Protein AF-A0A822FVN2-F1 (afdb_monomer_lite)

Foldseek 3Di:
DLLVVLQVVQCPDPQRDDDDDDDCVVVVVVCLLQVVPDPPWDWDDAPQDPDIHGDPWDPDDSVRVNVSCVQRSPNPDHDDDFLAAEDAPVCVVVVCVVFPAEAEAADAPPDSVVSNCVNVQSVVSVVCCVPPVYGYYYYDCVPRVVVCVVVVPDDD

Radius of gyration: 18.8 Å; chains: 1; bounding box: 48×35×49 Å

Sequence (156 aa):
PHYEEAARLMKDTENPVMFAKIDATVEQTLAQDYSIEGYPTLKIFHKNSPKPIDYDGPRQPGSAIADYIKDFANPNWTPPPSDVAILTNENFTKFTFNEELTLVEFYAPWCGHCKRLEPKFEKAATLLKKDTNIRLAKVDATIEGELAATHNITGY

Secondary structure (DSSP, 8-state):
-HHHHHHHHTTSSSS--------TTT-HHHHHHTT--SSS--EE--TT-SSPEE--S--SSHHHHHHHHHHHH-TT--PPPPSSEE--TTTHHHHHHHSSSEEEEEE-TT-HHHHHHHHHHHHHHHHHHHHH-PEEEEEETTT-HHHHHHTT----

pLDDT: mean 92.94, std 4.31, range [72.0, 98.0]

Structure (mmCIF, N/CA/C/O backbone):
data_AF-A0A822FVN2-F1
#
_entry.id   AF-A0A822FVN2-F1
#
loop_
_atom_site.group_PDB
_atom_site.id
_atom_site.type_symbol
_atom_site.label_atom_id
_atom_site.label_alt_id
_atom_site.label_comp_id
_atom_site.label_asym_id
_atom_site.label_entity_id
_atom_site.label_seq_id
_atom_site.pdbx_PDB_ins_code
_atom_site.Cartn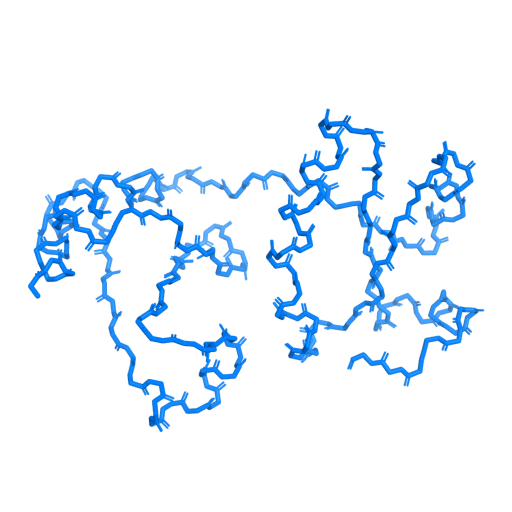_x
_atom_site.Cartn_y
_atom_site.Cartn_z
_atom_site.occupancy
_atom_site.B_iso_or_equiv
_atom_site.auth_seq_id
_atom_site.auth_comp_id
_atom_site.auth_asym_id
_atom_site.auth_atom_id
_atom_site.pdbx_PDB_model_num
ATOM 1 N N . PRO A 1 1 ? 10.855 -0.082 -24.714 1.00 92.94 1 PRO A N 1
ATOM 2 C CA . PRO A 1 1 ? 12.178 0.593 -24.720 1.00 92.94 1 PRO A CA 1
ATOM 3 C C . PRO A 1 1 ? 12.519 1.283 -23.387 1.00 92.94 1 PRO A C 1
ATOM 5 O O . PRO A 1 1 ? 13.514 0.913 -22.784 1.00 92.94 1 PRO A O 1
ATOM 8 N N . HIS A 1 2 ? 11.707 2.222 -22.879 1.00 97.31 2 HIS A N 1
ATOM 9 C CA . HIS A 1 2 ? 12.058 2.999 -21.671 1.00 97.31 2 HIS A CA 1
ATOM 10 C C . HIS A 1 2 ? 12.224 2.162 -20.392 1.00 97.31 2 HIS A C 1
ATOM 12 O O . HIS A 1 2 ? 13.112 2.435 -19.594 1.00 97.31 2 HIS A O 1
ATOM 18 N N . TYR A 1 3 ? 11.428 1.102 -20.218 1.00 96.69 3 TYR A N 1
ATOM 19 C CA . TYR A 1 3 ? 11.577 0.182 -19.081 1.00 96.69 3 TYR A CA 1
ATOM 20 C C . TYR A 1 3 ? 12.922 -0.571 -19.102 1.00 96.69 3 TYR A C 1
ATOM 22 O O . TYR A 1 3 ? 13.562 -0.746 -18.073 1.00 96.69 3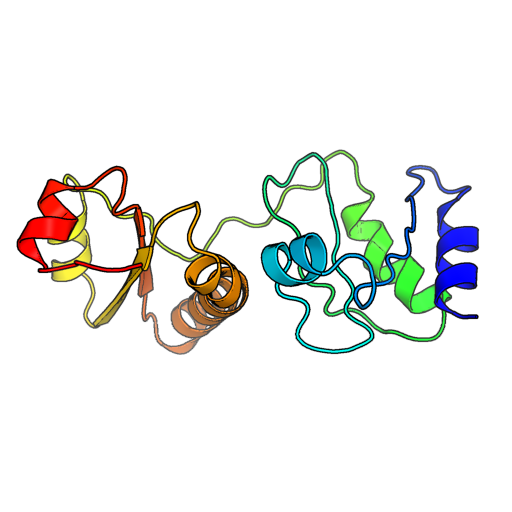 TYR A O 1
ATOM 30 N N . GLU A 1 4 ? 13.379 -0.984 -20.288 1.00 97.38 4 GLU A N 1
ATOM 31 C CA . GLU A 1 4 ? 14.677 -1.654 -20.473 1.00 97.38 4 GLU A CA 1
ATOM 32 C C . GLU A 1 4 ? 15.846 -0.678 -20.349 1.00 97.38 4 GLU A C 1
ATOM 34 O O . GLU A 1 4 ? 16.887 -1.021 -19.795 1.00 97.38 4 GLU A O 1
ATOM 39 N N . GLU A 1 5 ? 15.665 0.553 -20.827 1.00 97.69 5 GLU A N 1
ATOM 40 C CA . GLU A 1 5 ? 16.614 1.641 -20.620 1.00 97.69 5 GLU A CA 1
ATOM 41 C C . GLU A 1 5 ? 16.817 1.906 -19.122 1.00 97.69 5 GLU A C 1
ATOM 43 O O . GLU A 1 5 ? 17.958 1.919 -18.667 1.00 97.69 5 GLU A O 1
ATOM 48 N N . ALA A 1 6 ? 15.731 2.035 -18.352 1.00 97.50 6 ALA A N 1
ATOM 49 C CA . ALA A 1 6 ? 15.785 2.211 -16.903 1.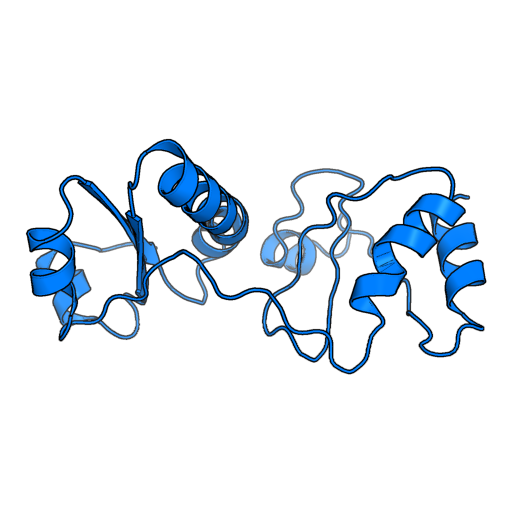00 97.50 6 ALA A CA 1
ATOM 50 C C . ALA A 1 6 ? 16.492 1.038 -16.210 1.00 97.50 6 ALA A C 1
ATOM 52 O O . ALA A 1 6 ? 17.395 1.252 -15.403 1.00 97.50 6 ALA A O 1
ATOM 53 N N . ALA A 1 7 ? 16.146 -0.199 -16.584 1.00 97.69 7 ALA A N 1
ATOM 54 C CA . ALA A 1 7 ? 16.789 -1.399 -16.057 1.00 97.69 7 ALA A CA 1
ATOM 55 C C . ALA A 1 7 ? 18.302 -1.413 -16.326 1.00 97.69 7 ALA A C 1
ATOM 57 O O . ALA A 1 7 ? 19.082 -1.764 -15.446 1.00 97.69 7 ALA A O 1
ATOM 58 N N . ARG A 1 8 ? 18.735 -0.989 -17.521 1.00 97.25 8 ARG A N 1
ATOM 59 C CA . ARG A 1 8 ? 20.160 -0.859 -17.857 1.00 97.25 8 ARG A CA 1
ATOM 60 C C . ARG A 1 8 ? 20.842 0.215 -17.011 1.00 97.25 8 ARG A C 1
ATOM 62 O O . ARG A 1 8 ? 21.927 -0.030 -16.504 1.00 97.25 8 ARG A O 1
ATOM 69 N N . LEU A 1 9 ? 20.213 1.381 -16.856 1.00 96.56 9 LEU A N 1
ATOM 70 C CA . LEU A 1 9 ? 20.759 2.491 -16.066 1.00 96.56 9 LEU A CA 1
ATOM 71 C C . LEU A 1 9 ? 20.918 2.135 -14.583 1.00 96.56 9 LEU A C 1
ATOM 73 O O . LEU A 1 9 ? 21.843 2.628 -13.951 1.00 96.56 9 LEU A O 1
ATOM 77 N N . MET A 1 10 ? 20.043 1.282 -14.046 1.00 97.06 10 MET A N 1
ATOM 78 C CA . MET A 1 10 ? 20.051 0.863 -12.640 1.00 97.06 10 MET A CA 1
ATOM 79 C C . MET A 1 10 ? 20.832 -0.429 -12.372 1.00 97.06 10 MET A C 1
ATOM 81 O O . MET A 1 10 ? 20.903 -0.862 -11.226 1.00 97.06 10 MET A O 1
ATOM 85 N N . LYS A 1 11 ? 21.386 -1.086 -13.397 1.00 96.06 11 LYS A N 1
ATOM 86 C CA . LYS A 1 11 ? 22.106 -2.357 -13.225 1.00 96.06 11 LYS A CA 1
ATOM 87 C C . LYS A 1 11 ? 23.495 -2.165 -12.612 1.00 96.06 11 LYS A C 1
ATOM 89 O O . LYS A 1 11 ? 23.911 -2.978 -11.794 1.00 96.06 11 LYS A O 1
ATOM 94 N N . ASP A 1 12 ? 24.175 -1.093 -13.009 1.00 90.75 12 ASP A N 1
ATOM 95 C CA . ASP A 1 12 ? 25.580 -0.831 -12.675 1.00 90.75 12 ASP A CA 1
ATOM 96 C C . ASP A 1 12 ? 25.734 0.329 -11.662 1.00 90.75 12 ASP A C 1
ATOM 98 O O . ASP A 1 12 ? 26.775 0.981 -11.595 1.00 90.75 12 ASP A O 1
ATOM 102 N N . THR A 1 13 ? 24.681 0.628 -10.891 1.00 94.19 13 THR A N 1
ATOM 103 C CA . THR A 1 13 ? 24.695 1.639 -9.819 1.00 94.19 13 THR A CA 1
ATOM 104 C C . THR A 1 13 ? 25.282 1.083 -8.519 1.00 94.19 13 THR A C 1
ATOM 106 O O . THR A 1 13 ? 25.391 -0.126 -8.342 1.00 94.19 13 THR A O 1
ATOM 109 N N . GLU A 1 14 ? 25.619 1.964 -7.567 1.00 92.81 14 GLU A N 1
ATOM 110 C CA . GLU A 1 14 ? 26.059 1.567 -6.215 1.00 92.81 14 GLU A CA 1
ATOM 111 C C . GLU A 1 14 ? 25.036 0.660 -5.514 1.00 92.81 14 GLU A C 1
ATOM 113 O O . GLU A 1 14 ? 25.403 -0.315 -4.864 1.00 92.81 14 GLU A O 1
ATOM 118 N N . ASN A 1 15 ? 23.749 0.961 -5.708 1.00 94.50 15 ASN A N 1
ATOM 119 C CA . ASN A 1 15 ? 22.634 0.135 -5.266 1.00 94.50 15 ASN A CA 1
ATOM 120 C C . ASN A 1 15 ? 21.850 -0.340 -6.500 1.00 94.50 15 ASN A C 1
ATOM 122 O O . ASN A 1 15 ? 20.986 0.401 -6.986 1.00 94.50 15 ASN A O 1
ATOM 126 N N . PRO A 1 16 ? 22.180 -1.516 -7.066 1.00 95.25 16 PRO A N 1
ATOM 127 C CA . PRO A 1 16 ? 21.501 -2.036 -8.244 1.00 95.25 16 PRO A CA 1
ATOM 128 C C . PRO A 1 16 ? 20.032 -2.350 -7.979 1.00 95.25 16 PRO A C 1
ATOM 130 O O . PRO A 1 16 ? 19.682 -2.876 -6.920 1.00 95.25 16 PRO A O 1
ATOM 133 N N . VAL A 1 17 ? 19.174 -2.102 -8.969 1.00 96.31 17 VAL A N 1
ATOM 134 C CA . VAL A 1 17 ? 17.744 -2.438 -8.884 1.00 96.31 17 VAL A CA 1
ATOM 135 C C . VAL A 1 17 ? 17.361 -3.446 -9.956 1.00 96.31 17 VAL A C 1
ATOM 137 O O . VAL A 1 17 ? 17.652 -3.270 -11.138 1.00 96.31 17 VAL A O 1
ATOM 140 N N . MET A 1 18 ? 16.674 -4.510 -9.536 1.00 96.06 18 MET A N 1
ATOM 141 C CA . MET A 1 18 ? 16.120 -5.515 -10.439 1.00 96.06 18 MET A CA 1
ATOM 142 C C . MET A 1 18 ? 14.772 -5.060 -10.997 1.00 96.06 18 MET A C 1
ATOM 144 O O . MET A 1 18 ? 13.883 -4.648 -10.257 1.00 96.06 18 MET A O 1
ATOM 148 N N . PHE A 1 19 ? 14.614 -5.192 -12.311 1.00 97.12 19 PHE A N 1
ATOM 149 C CA . PHE A 1 19 ? 13.375 -4.912 -13.030 1.00 97.12 19 PHE A CA 1
ATOM 150 C C . PHE A 1 19 ? 12.803 -6.238 -13.535 1.00 97.12 19 PHE A C 1
ATOM 152 O O . PHE A 1 19 ? 13.524 -7.032 -14.140 1.00 97.12 19 PHE A O 1
ATOM 159 N N . ALA A 1 20 ? 11.513 -6.474 -13.302 1.00 97.31 20 ALA A N 1
ATOM 160 C CA . ALA A 1 20 ? 10.821 -7.703 -13.679 1.00 97.31 20 ALA A CA 1
ATOM 161 C C . ALA A 1 20 ? 9.532 -7.385 -14.443 1.00 97.31 20 ALA A C 1
ATOM 163 O O . ALA A 1 20 ? 8.834 -6.418 -14.145 1.00 97.31 20 ALA A O 1
ATOM 164 N N . LYS A 1 21 ? 9.211 -8.219 -15.433 1.00 97.38 21 LYS A N 1
ATOM 165 C CA . LYS A 1 21 ? 7.954 -8.157 -16.184 1.00 97.38 21 LYS A CA 1
ATOM 166 C C . LYS A 1 21 ? 7.151 -9.410 -15.865 1.00 97.38 21 LYS A C 1
ATOM 168 O O . LYS A 1 21 ? 7.723 -10.493 -15.796 1.00 97.38 21 LYS A O 1
ATOM 173 N N . ILE A 1 22 ? 5.845 -9.252 -15.700 1.00 96.88 22 ILE A N 1
ATOM 174 C CA . ILE A 1 22 ? 4.914 -10.353 -15.457 1.00 96.88 22 ILE A CA 1
ATOM 175 C C . ILE A 1 22 ? 3.777 -10.204 -16.460 1.00 96.88 22 ILE A C 1
ATOM 177 O O . ILE A 1 22 ? 3.219 -9.114 -16.602 1.00 96.88 22 ILE A O 1
ATOM 181 N N . ASP A 1 23 ? 3.462 -11.284 -17.171 1.00 97.25 23 ASP A N 1
ATOM 182 C CA . ASP A 1 23 ? 2.264 -11.343 -17.997 1.00 97.25 23 ASP A CA 1
ATOM 183 C C . ASP A 1 23 ? 1.056 -11.654 -17.108 1.00 97.25 23 ASP A C 1
ATOM 185 O O . ASP A 1 23 ? 0.781 -12.801 -16.764 1.00 97.25 23 ASP A O 1
ATOM 189 N N . ALA A 1 24 ? 0.337 -10.604 -16.725 1.00 96.00 24 ALA A N 1
ATOM 190 C CA . ALA A 1 24 ? -0.847 -10.697 -15.877 1.00 96.00 24 ALA A CA 1
ATOM 191 C C . ALA A 1 24 ? -2.037 -11.408 -16.550 1.00 96.00 24 ALA A C 1
ATOM 193 O O . ALA A 1 24 ? -2.977 -11.795 -15.860 1.00 96.00 24 ALA A O 1
ATOM 194 N N . THR A 1 25 ? -2.018 -11.599 -17.876 1.00 95.00 25 THR A N 1
ATOM 195 C CA . THR A 1 25 ? -3.059 -12.375 -18.574 1.00 95.00 25 THR A CA 1
ATOM 196 C C . THR A 1 25 ? -2.883 -13.880 -18.364 1.00 95.00 25 THR A C 1
ATOM 198 O O . THR A 1 25 ? -3.863 -14.629 -18.392 1.00 95.00 25 THR A O 1
ATOM 201 N N . VAL A 1 26 ? -1.643 -14.297 -18.089 1.00 97.88 26 VAL A N 1
ATOM 202 C CA . VAL A 1 26 ? -1.255 -15.664 -17.732 1.00 97.88 26 VAL A CA 1
ATOM 203 C C . VAL A 1 26 ? -1.286 -15.846 -16.211 1.00 97.88 26 VAL A C 1
ATOM 205 O O . VAL A 1 26 ? -1.934 -16.761 -15.711 1.00 97.88 26 VAL A O 1
ATOM 208 N N . GLU A 1 27 ? -0.655 -14.940 -15.463 1.00 96.94 27 GLU A N 1
ATOM 209 C CA . GLU A 1 27 ? -0.519 -15.001 -14.000 1.00 96.94 27 GLU A CA 1
ATOM 210 C C . GLU A 1 27 ? -1.722 -14.369 -13.278 1.00 96.94 27 GLU A C 1
ATOM 212 O O . GLU 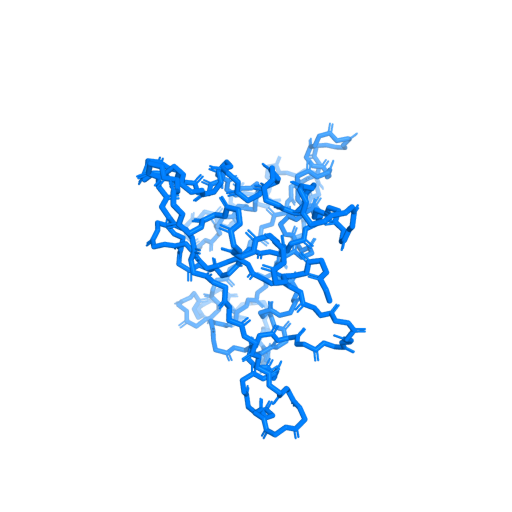A 1 27 ? -1.594 -13.391 -12.539 1.00 96.94 27 GLU A O 1
ATOM 217 N N . GLN A 1 28 ? -2.919 -14.914 -13.501 1.00 93.62 28 GLN A N 1
ATOM 218 C CA . GLN A 1 28 ? -4.178 -14.303 -13.048 1.00 93.62 28 GLN A CA 1
ATOM 219 C C . GLN A 1 28 ? -4.300 -14.198 -11.521 1.00 93.62 28 GLN A C 1
ATOM 221 O O . GLN A 1 28 ? -4.742 -13.168 -11.016 1.00 93.62 28 GLN A O 1
ATOM 226 N N . THR A 1 29 ? -3.868 -15.221 -10.774 1.00 91.25 29 THR A N 1
ATOM 227 C CA . THR A 1 29 ? -3.871 -15.183 -9.299 1.00 91.25 29 THR A CA 1
ATOM 228 C C . THR A 1 29 ? -2.974 -14.062 -8.788 1.00 91.25 29 THR A C 1
ATOM 230 O O . THR A 1 29 ? -3.374 -13.281 -7.932 1.00 91.25 29 THR A O 1
ATOM 233 N N . LEU A 1 30 ? -1.784 -13.924 -9.376 1.00 92.00 30 LEU A N 1
ATOM 234 C CA . LEU A 1 30 ? -0.851 -12.867 -9.012 1.00 92.00 30 LEU A CA 1
ATOM 235 C C . LEU A 1 30 ? -1.411 -11.486 -9.373 1.00 92.00 30 LEU A C 1
ATOM 237 O O . LEU A 1 30 ? -1.314 -10.547 -8.585 1.00 92.00 30 LEU A O 1
ATOM 241 N N . ALA A 1 31 ? -2.034 -11.364 -10.546 1.00 92.38 31 ALA A N 1
ATOM 242 C CA . ALA A 1 31 ? -2.712 -10.146 -10.966 1.00 92.38 31 ALA A CA 1
ATOM 243 C C . ALA A 1 31 ? -3.824 -9.756 -9.980 1.00 92.38 31 ALA A C 1
ATOM 245 O O . ALA A 1 31 ? -3.943 -8.583 -9.630 1.00 92.38 31 ALA A O 1
ATOM 246 N N . GLN A 1 32 ? -4.596 -10.723 -9.480 1.00 88.25 32 GLN A N 1
ATOM 247 C CA . GLN A 1 32 ? -5.639 -10.490 -8.485 1.00 88.25 32 GLN A CA 1
ATOM 248 C C . GLN A 1 32 ? -5.060 -10.087 -7.122 1.00 88.25 32 GLN A C 1
ATOM 250 O O . GLN A 1 32 ? -5.491 -9.079 -6.558 1.00 88.25 32 GLN A O 1
ATOM 255 N N . ASP A 1 33 ? -4.062 -10.817 -6.620 1.00 86.69 33 ASP A N 1
ATOM 256 C CA . ASP A 1 33 ? -3.414 -10.554 -5.327 1.00 86.69 33 ASP A CA 1
ATOM 257 C C . ASP A 1 33 ? -2.778 -9.164 -5.272 1.00 86.69 33 ASP A C 1
ATOM 259 O O . ASP A 1 33 ? -2.870 -8.464 -4.261 1.00 86.69 33 ASP A O 1
ATOM 263 N N . TYR A 1 34 ? -2.179 -8.738 -6.385 1.00 89.06 34 TYR A N 1
ATOM 264 C CA . TYR A 1 34 ? -1.579 -7.416 -6.542 1.00 89.06 34 TYR A CA 1
ATOM 265 C C . TYR A 1 34 ? -2.499 -6.411 -7.220 1.00 89.06 34 TYR A C 1
ATOM 267 O O . TYR A 1 34 ? -2.051 -5.318 -7.560 1.00 89.06 34 TYR A O 1
ATOM 275 N N . SER A 1 35 ? -3.790 -6.716 -7.351 1.00 87.94 35 SER A N 1
ATOM 276 C CA . SER A 1 35 ? -4.787 -5.710 -7.725 1.00 87.94 35 SER A CA 1
ATOM 277 C C . SER A 1 35 ? -4.501 -5.027 -9.068 1.00 87.94 35 SER A C 1
ATOM 279 O O . SER A 1 35 ? -4.597 -3.808 -9.205 1.00 87.94 35 SER A O 1
ATOM 281 N N . ILE A 1 36 ? -4.082 -5.809 -10.059 1.00 92.06 36 ILE A N 1
ATOM 282 C CA . ILE A 1 36 ? -3.741 -5.325 -11.393 1.00 92.06 36 ILE A CA 1
ATOM 283 C C . ILE A 1 36 ? -5.033 -5.149 -12.197 1.00 92.06 36 ILE A C 1
ATOM 285 O O . ILE A 1 36 ? -5.556 -6.090 -12.785 1.00 92.06 36 ILE A O 1
ATOM 289 N N . GLU A 1 37 ? -5.553 -3.923 -12.207 1.00 88.62 37 GLU A N 1
ATOM 290 C CA . GLU A 1 37 ? -6.820 -3.564 -12.871 1.00 88.62 37 GLU A CA 1
ATOM 291 C C . GLU A 1 37 ? -6.628 -3.032 -14.303 1.00 88.62 37 GLU A C 1
ATOM 293 O O . GLU A 1 37 ? -7.588 -2.879 -15.056 1.00 88.62 37 GLU A O 1
ATOM 298 N N . GLY A 1 38 ? -5.389 -2.734 -14.696 1.00 92.12 38 GLY A N 1
ATOM 299 C CA . GLY A 1 38 ? -5.074 -2.152 -15.995 1.00 92.12 38 GLY A CA 1
ATOM 300 C C . GLY A 1 38 ? -3.598 -2.263 -16.354 1.00 92.12 38 GLY A C 1
ATOM 301 O O . GLY A 1 38 ? -2.746 -2.558 -15.511 1.00 92.12 38 GLY A O 1
ATOM 302 N N . TYR A 1 39 ? -3.289 -2.013 -17.626 1.00 93.50 39 TYR A N 1
ATOM 303 C CA . TYR A 1 39 ? -1.947 -2.194 -18.172 1.00 93.50 39 TYR A CA 1
ATOM 304 C C . TYR A 1 39 ? -1.404 -0.906 -18.813 1.00 93.50 39 TYR A C 1
ATOM 306 O O . TYR A 1 39 ? -2.145 -0.214 -19.511 1.00 93.50 39 TYR A O 1
ATOM 314 N N . PRO A 1 40 ? -0.104 -0.597 -18.642 1.00 93.75 40 PRO A N 1
ATOM 315 C CA . PRO A 1 40 ? 0.805 -1.206 -17.673 1.00 93.75 40 PRO A CA 1
ATOM 316 C C . PRO A 1 40 ? 0.529 -0.694 -16.245 1.00 93.75 40 PRO A C 1
ATOM 318 O O . PRO A 1 40 ? 0.202 0.481 -16.049 1.00 93.75 40 PRO A O 1
ATOM 321 N N . THR A 1 41 ? 0.739 -1.567 -15.258 1.00 94.44 41 THR A N 1
ATOM 322 C CA . THR A 1 41 ? 0.789 -1.237 -13.825 1.00 94.44 41 THR A CA 1
ATOM 323 C C . THR A 1 41 ? 2.187 -1.558 -13.310 1.00 94.44 41 THR A C 1
ATOM 325 O O . THR A 1 41 ? 2.713 -2.633 -13.589 1.00 94.44 41 THR A O 1
ATOM 328 N N . LEU A 1 42 ? 2.807 -0.617 -12.597 1.00 95.62 42 LEU A N 1
ATOM 329 C CA . LEU A 1 42 ? 4.136 -0.773 -12.010 1.00 95.62 42 LEU A CA 1
ATOM 330 C C . LEU A 1 42 ? 4.005 -0.747 -10.484 1.00 95.62 42 LEU A C 1
ATOM 332 O O . LEU A 1 42 ? 3.250 0.057 -9.941 1.00 95.62 42 LEU A O 1
ATOM 336 N N . LYS A 1 43 ? 4.746 -1.623 -9.804 1.00 94.69 43 LYS A N 1
ATOM 337 C CA . LYS A 1 43 ? 4.826 -1.683 -8.342 1.00 94.69 43 LYS A CA 1
ATOM 338 C C . LYS A 1 43 ? 6.273 -1.854 -7.912 1.00 94.69 43 LYS A C 1
ATOM 340 O O . LYS A 1 43 ? 7.046 -2.521 -8.601 1.00 94.69 43 LYS A O 1
ATOM 345 N N . ILE A 1 44 ? 6.627 -1.258 -6.781 1.00 95.62 44 ILE A N 1
ATOM 346 C CA . ILE A 1 44 ? 7.958 -1.348 -6.183 1.00 95.62 44 ILE A CA 1
ATOM 347 C C . ILE A 1 44 ? 7.897 -2.335 -5.020 1.00 95.62 44 ILE A C 1
ATOM 349 O O . ILE A 1 44 ? 7.060 -2.216 -4.125 1.00 95.62 44 ILE A O 1
ATOM 353 N N . PHE A 1 45 ? 8.814 -3.297 -5.033 1.00 95.00 45 PHE A N 1
ATOM 354 C CA . PHE A 1 45 ? 9.005 -4.266 -3.963 1.00 95.00 45 PHE A CA 1
ATOM 355 C C . PHE A 1 45 ? 10.328 -3.959 -3.277 1.00 95.00 45 PHE A C 1
ATOM 357 O O . PHE A 1 45 ? 11.385 -4.039 -3.901 1.00 95.00 45 PHE A O 1
ATOM 364 N N . HIS A 1 46 ? 10.270 -3.594 -1.999 1.00 94.44 46 HIS A N 1
ATOM 365 C CA . HIS A 1 46 ? 11.450 -3.249 -1.219 1.00 94.44 46 HIS A CA 1
ATOM 366 C C . HIS A 1 46 ? 11.531 -4.123 0.030 1.00 94.44 46 HIS A C 1
ATOM 368 O O . HIS A 1 46 ? 10.541 -4.278 0.735 1.00 94.44 46 HIS A O 1
ATOM 374 N N . LYS A 1 47 ? 12.718 -4.652 0.346 1.00 92.25 47 LYS A N 1
ATOM 375 C CA . LYS A 1 47 ? 12.928 -5.584 1.473 1.00 92.25 47 LYS A CA 1
ATOM 376 C C . LYS A 1 47 ? 12.517 -5.020 2.843 1.00 92.25 47 LYS A C 1
ATOM 378 O O . LYS A 1 47 ? 12.144 -5.779 3.726 1.00 92.25 47 LYS A O 1
ATOM 383 N N . ASN A 1 48 ? 12.588 -3.696 3.007 1.00 93.19 48 ASN A N 1
ATOM 384 C CA . ASN A 1 48 ? 12.214 -3.006 4.248 1.00 93.19 48 ASN A CA 1
ATOM 385 C C . ASN A 1 48 ? 10.720 -2.625 4.285 1.00 93.19 48 ASN A C 1
ATOM 387 O O . ASN A 1 48 ? 10.291 -1.967 5.229 1.00 93.19 48 ASN A O 1
ATOM 391 N N . SER A 1 49 ? 9.933 -2.983 3.264 1.00 90.56 49 SER A N 1
ATOM 392 C CA . SER A 1 49 ? 8.486 -2.782 3.247 1.00 90.56 49 SER A CA 1
ATOM 393 C C . SER A 1 49 ? 7.775 -4.134 3.190 1.00 90.56 49 SER A C 1
ATOM 395 O O . SER A 1 49 ? 7.999 -4.896 2.250 1.00 90.56 49 SER A O 1
ATOM 397 N N . PRO A 1 50 ? 6.870 -4.439 4.135 1.00 85.38 50 PRO A N 1
ATOM 398 C CA . PRO A 1 50 ? 6.056 -5.650 4.062 1.00 85.38 50 PRO A CA 1
ATOM 399 C C . PRO A 1 50 ? 5.005 -5.587 2.940 1.00 85.38 50 PRO A C 1
ATOM 401 O O . PRO A 1 50 ? 4.378 -6.598 2.636 1.00 85.38 50 PRO A O 1
ATOM 404 N N . LYS A 1 51 ? 4.783 -4.407 2.344 1.00 86.25 51 LYS A N 1
ATOM 405 C CA . LYS A 1 51 ? 3.760 -4.160 1.323 1.00 86.25 51 LYS A CA 1
ATOM 406 C C . LYS A 1 51 ? 4.376 -3.591 0.044 1.00 86.25 51 LYS A C 1
ATOM 408 O O . LYS A 1 51 ? 5.332 -2.812 0.131 1.00 86.25 51 LYS A O 1
ATOM 413 N N . PRO A 1 52 ? 3.843 -3.950 -1.137 1.00 90.62 52 PRO A N 1
ATOM 414 C CA . PRO A 1 52 ? 4.247 -3.324 -2.388 1.00 90.62 52 PRO A CA 1
ATOM 415 C C . PRO A 1 52 ? 3.844 -1.847 -2.391 1.00 90.62 52 PRO A C 1
ATOM 417 O O . PRO A 1 52 ? 2.786 -1.482 -1.881 1.00 90.62 52 PRO A O 1
ATOM 420 N N . ILE A 1 53 ? 4.679 -1.007 -2.992 1.00 90.75 53 ILE A N 1
ATOM 421 C CA . ILE A 1 53 ? 4.420 0.427 -3.142 1.00 90.75 53 ILE A CA 1
ATOM 422 C C . ILE A 1 53 ? 3.927 0.677 -4.565 1.00 90.75 53 ILE A C 1
ATOM 424 O O . ILE A 1 53 ? 4.492 0.141 -5.526 1.00 90.75 53 ILE A O 1
ATOM 428 N N . ASP A 1 54 ? 2.888 1.493 -4.708 1.00 90.94 54 ASP A N 1
ATOM 429 C CA . ASP A 1 54 ? 2.418 1.924 -6.021 1.00 90.94 54 ASP A CA 1
ATOM 430 C C . ASP A 1 54 ? 3.429 2.871 -6.674 1.00 90.94 54 ASP A C 1
ATOM 432 O O . ASP A 1 54 ? 3.953 3.795 -6.052 1.00 90.94 54 ASP A O 1
ATOM 436 N N . TYR A 1 55 ? 3.729 2.617 -7.947 1.00 93.88 55 TYR A N 1
ATOM 437 C CA . TYR A 1 55 ? 4.610 3.476 -8.723 1.00 93.88 55 TYR A CA 1
ATOM 438 C C . TYR A 1 55 ? 3.812 4.644 -9.314 1.00 93.88 55 TYR A C 1
ATOM 440 O O . TYR A 1 55 ? 3.095 4.476 -10.304 1.00 93.88 55 TYR A O 1
ATOM 448 N N . ASP A 1 56 ? 4.008 5.832 -8.747 1.00 91.94 56 ASP A N 1
ATOM 449 C CA . ASP A 1 56 ? 3.400 7.090 -9.209 1.00 91.94 56 ASP A CA 1
ATOM 450 C C . ASP A 1 56 ? 4.381 7.948 -10.044 1.00 91.94 56 ASP A C 1
ATOM 452 O O . ASP A 1 56 ? 4.130 9.120 -10.327 1.00 91.94 56 ASP A O 1
ATOM 456 N N . GLY A 1 57 ? 5.525 7.374 -10.433 1.00 95.50 57 GLY A N 1
ATOM 457 C CA . GLY A 1 57 ? 6.588 8.060 -11.164 1.00 95.50 57 GLY A CA 1
ATOM 458 C C . GLY A 1 57 ? 6.348 8.228 -12.677 1.00 95.50 57 GLY A C 1
ATOM 459 O O . GLY A 1 57 ? 5.368 7.734 -13.248 1.00 95.50 57 GLY A O 1
ATOM 460 N N . PRO A 1 58 ? 7.270 8.917 -13.372 1.00 97.25 58 PRO A N 1
ATOM 461 C CA . PRO A 1 58 ? 7.206 9.119 -14.817 1.00 97.25 58 PRO A CA 1
ATOM 462 C C . PRO A 1 58 ? 7.449 7.814 -15.585 1.00 97.25 58 PRO A C 1
ATOM 464 O O . PRO A 1 58 ? 8.352 7.057 -15.271 1.00 97.25 58 PRO A O 1
ATOM 467 N N . ARG A 1 59 ? 6.701 7.564 -16.665 1.00 96.56 59 ARG A N 1
ATOM 468 C CA . ARG A 1 59 ? 6.856 6.341 -17.491 1.00 96.56 59 ARG A CA 1
ATOM 469 C C . ARG A 1 59 ? 7.815 6.496 -18.675 1.00 96.56 59 ARG A C 1
ATOM 471 O O . ARG A 1 59 ? 8.064 5.537 -19.404 1.00 96.56 59 ARG A O 1
ATOM 478 N N . GLN A 1 60 ? 8.307 7.708 -18.892 1.00 95.81 60 GLN A N 1
ATOM 479 C CA . GLN A 1 60 ? 9.247 8.055 -19.949 1.00 95.81 60 GLN A CA 1
ATOM 480 C C . GLN A 1 60 ? 9.903 9.412 -19.644 1.00 95.81 60 GLN A C 1
ATOM 482 O O . GLN A 1 60 ? 9.260 10.253 -19.009 1.00 95.81 60 GLN A O 1
ATOM 487 N N . PRO A 1 61 ? 11.128 9.658 -20.138 1.00 97.69 61 PRO A N 1
ATOM 488 C CA . PRO A 1 61 ? 12.051 8.671 -20.719 1.00 97.69 61 PRO A CA 1
ATOM 489 C C . PRO A 1 61 ? 12.531 7.639 -19.678 1.00 97.69 61 PRO A C 1
ATOM 491 O O . PRO A 1 61 ? 12.189 7.737 -18.499 1.00 97.69 61 PRO A O 1
ATOM 494 N N . GLY A 1 62 ? 13.315 6.635 -20.090 1.00 97.12 62 GLY A N 1
ATOM 495 C CA . GLY A 1 62 ? 13.811 5.603 -19.172 1.00 97.12 62 GLY A CA 1
ATOM 496 C C . GLY A 1 62 ? 14.696 6.165 -18.059 1.00 97.12 62 GLY A C 1
ATOM 497 O O . GLY A 1 62 ? 14.656 5.666 -16.937 1.00 97.12 62 GLY A O 1
ATOM 498 N N . SER A 1 63 ? 15.417 7.258 -18.323 1.00 97.69 63 SER A N 1
ATOM 499 C CA . SER A 1 63 ? 16.172 7.982 -17.295 1.00 97.69 63 SER A CA 1
ATOM 500 C C . SER A 1 63 ? 15.286 8.522 -16.174 1.00 97.69 63 SER A C 1
ATOM 502 O O . SER A 1 63 ? 15.659 8.409 -15.015 1.00 97.69 63 SER A O 1
ATOM 504 N N . ALA A 1 64 ? 14.084 9.016 -16.485 1.00 98.00 64 ALA A N 1
ATOM 505 C CA . ALA A 1 64 ? 13.164 9.531 -15.475 1.00 98.00 64 ALA A CA 1
ATOM 506 C C . ALA A 1 64 ? 12.597 8.406 -14.587 1.00 98.00 64 ALA A C 1
ATOM 508 O O . ALA A 1 64 ? 12.409 8.602 -13.387 1.00 98.00 64 ALA A O 1
ATOM 509 N N . ILE A 1 65 ? 12.380 7.208 -15.153 1.00 97.62 65 ILE A N 1
ATOM 510 C CA . ILE A 1 65 ? 12.034 6.015 -14.362 1.00 97.62 65 ILE A CA 1
ATOM 511 C C . ILE A 1 65 ? 13.184 5.668 -13.410 1.00 97.62 65 ILE A C 1
ATOM 513 O O . ILE A 1 65 ? 12.946 5.425 -12.227 1.00 97.62 65 ILE A O 1
ATOM 517 N N . ALA A 1 66 ? 14.417 5.632 -13.929 1.00 96.62 66 ALA A N 1
ATOM 518 C CA . ALA A 1 66 ? 15.605 5.317 -13.143 1.00 96.62 66 ALA A CA 1
ATOM 519 C C . ALA A 1 66 ? 15.800 6.325 -12.003 1.00 96.62 66 ALA A C 1
ATOM 521 O O . ALA A 1 66 ? 15.986 5.916 -10.862 1.00 96.62 66 ALA A O 1
ATOM 522 N N . ASP A 1 67 ? 15.681 7.623 -12.289 1.00 96.81 67 ASP A N 1
ATOM 523 C CA . ASP A 1 67 ? 15.807 8.687 -11.293 1.00 96.81 67 ASP A CA 1
ATOM 524 C C . ASP A 1 67 ? 14.767 8.562 -10.178 1.00 96.81 67 ASP A C 1
ATOM 526 O O . ASP A 1 67 ? 15.131 8.646 -9.011 1.00 96.81 67 ASP A O 1
ATOM 530 N N . TYR A 1 68 ? 13.507 8.263 -10.508 1.00 96.44 68 TYR A N 1
ATOM 531 C CA . TYR A 1 68 ? 12.464 8.037 -9.502 1.00 96.44 68 TYR A CA 1
ATOM 532 C C . TYR A 1 68 ? 12.758 6.825 -8.602 1.00 96.44 68 TYR A C 1
ATOM 534 O O . TYR A 1 68 ? 12.495 6.851 -7.404 1.00 96.44 68 TYR A O 1
ATOM 542 N N . ILE A 1 69 ? 13.299 5.741 -9.166 1.00 96.00 69 ILE A N 1
ATOM 543 C CA . ILE A 1 69 ? 13.560 4.496 -8.425 1.00 96.00 69 ILE A CA 1
ATOM 544 C C . ILE A 1 69 ? 14.811 4.598 -7.535 1.00 96.00 69 ILE A C 1
ATOM 546 O O . ILE A 1 69 ? 14.913 3.851 -6.561 1.00 96.00 69 ILE A O 1
ATOM 550 N N . LYS A 1 70 ? 15.741 5.524 -7.807 1.00 94.25 70 LYS A N 1
ATOM 551 C CA . LYS A 1 70 ? 16.972 5.699 -7.008 1.00 94.25 70 LYS A CA 1
ATOM 552 C C . LYS A 1 70 ? 16.700 5.916 -5.523 1.00 94.25 70 LYS A C 1
ATOM 554 O O . LYS A 1 70 ? 17.418 5.347 -4.705 1.00 94.25 70 LYS A O 1
ATOM 559 N N . ASP A 1 71 ? 15.656 6.662 -5.175 1.00 92.06 71 ASP A N 1
ATOM 560 C CA . ASP A 1 71 ? 15.311 6.920 -3.773 1.00 92.06 71 ASP A CA 1
ATOM 561 C C . ASP A 1 71 ? 14.951 5.626 -3.025 1.00 92.06 71 ASP A C 1
ATOM 563 O O . ASP A 1 71 ? 15.340 5.434 -1.872 1.00 92.06 71 ASP A O 1
ATOM 567 N N . PHE A 1 72 ? 14.286 4.695 -3.712 1.00 94.56 72 PHE A N 1
ATOM 568 C CA . PHE A 1 72 ? 13.928 3.376 -3.187 1.00 94.56 72 PHE A CA 1
ATOM 569 C C . PHE A 1 72 ? 15.101 2.390 -3.197 1.00 94.56 72 PHE A C 1
ATOM 571 O O . PHE A 1 72 ? 15.027 1.359 -2.540 1.00 94.56 72 PHE A O 1
ATOM 578 N N . ALA A 1 73 ? 16.172 2.669 -3.944 1.00 94.06 73 ALA A N 1
ATOM 579 C CA . ALA A 1 73 ? 17.357 1.814 -3.995 1.00 94.06 73 ALA A CA 1
ATOM 580 C C . ALA A 1 73 ? 18.246 1.963 -2.748 1.00 94.06 73 ALA A C 1
ATOM 582 O O . ALA A 1 73 ? 19.128 1.138 -2.517 1.00 94.06 73 ALA A O 1
ATOM 583 N N . ASN A 1 74 ? 18.037 3.004 -1.938 1.00 92.06 74 ASN A N 1
ATOM 584 C CA . ASN A 1 74 ? 18.794 3.206 -0.709 1.00 92.06 74 ASN A CA 1
ATOM 585 C C . ASN A 1 74 ? 18.548 2.033 0.270 1.00 92.06 74 ASN A C 1
ATOM 587 O O . ASN A 1 74 ? 17.406 1.799 0.666 1.00 92.06 74 ASN A O 1
ATOM 591 N N . PRO A 1 75 ? 19.590 1.317 0.739 1.00 91.12 75 PRO A N 1
ATOM 592 C CA . PRO A 1 75 ? 19.430 0.154 1.618 1.00 91.12 75 PRO A CA 1
ATOM 593 C C . PRO A 1 75 ? 18.792 0.485 2.975 1.00 91.12 75 PRO A C 1
ATOM 595 O O . PRO A 1 75 ? 18.254 -0.414 3.629 1.00 91.12 75 PRO A O 1
ATOM 598 N N . ASN A 1 76 ? 18.843 1.757 3.377 1.00 91.94 76 ASN A N 1
ATOM 599 C CA . ASN A 1 76 ? 18.240 2.293 4.594 1.00 91.94 76 ASN A CA 1
ATOM 600 C C . ASN A 1 76 ? 16.881 2.958 4.341 1.00 91.94 76 ASN A C 1
ATOM 602 O O . ASN A 1 76 ? 16.308 3.523 5.270 1.00 91.94 76 ASN A O 1
ATOM 606 N N . TRP A 1 77 ? 16.359 2.915 3.111 1.00 93.81 77 TRP A N 1
ATOM 607 C CA . TRP A 1 77 ? 15.011 3.388 2.828 1.00 93.81 77 TRP A CA 1
ATOM 608 C C . TRP A 1 77 ? 14.000 2.576 3.641 1.00 93.81 77 TRP A C 1
ATOM 610 O O . TRP A 1 77 ? 14.049 1.341 3.680 1.00 93.81 77 TRP A O 1
ATOM 620 N N . THR A 1 78 ? 13.070 3.272 4.279 1.00 91.88 78 THR A N 1
ATOM 621 C CA . THR A 1 78 ? 11.917 2.693 4.965 1.00 91.88 78 THR A CA 1
ATOM 622 C C . THR A 1 78 ? 10.657 3.397 4.474 1.00 91.88 78 THR A C 1
ATOM 624 O O . THR A 1 78 ? 10.718 4.574 4.104 1.00 91.88 78 THR A O 1
ATOM 627 N N . PRO A 1 79 ? 9.507 2.701 4.434 1.00 89.19 79 PRO A N 1
ATOM 628 C CA . PRO A 1 79 ? 8.258 3.354 4.084 1.00 89.19 79 PRO A CA 1
ATOM 629 C C . PRO A 1 79 ? 7.947 4.468 5.096 1.00 89.19 79 PRO A C 1
ATOM 631 O O . PRO A 1 79 ? 8.274 4.328 6.282 1.00 89.19 79 PRO A O 1
ATOM 634 N N . PRO A 1 80 ? 7.313 5.568 4.655 1.00 86.62 80 PRO A N 1
ATOM 635 C CA . PRO A 1 80 ? 6.860 6.596 5.576 1.00 86.62 80 PRO A CA 1
ATOM 636 C C . PRO A 1 80 ? 5.874 5.998 6.594 1.00 86.62 80 PRO A C 1
ATOM 638 O O . PRO A 1 80 ? 5.167 5.036 6.273 1.00 86.62 80 PRO A O 1
ATOM 641 N N . PRO A 1 81 ? 5.803 6.550 7.819 1.00 89.38 81 PRO A N 1
ATOM 642 C CA . PRO A 1 81 ? 4.779 6.161 8.777 1.00 89.38 81 PRO A CA 1
ATOM 643 C C . PRO A 1 81 ? 3.381 6.328 8.174 1.00 89.38 81 PRO A C 1
ATOM 645 O O . PRO A 1 81 ? 3.116 7.306 7.479 1.00 89.38 81 PRO A O 1
ATOM 648 N N . SER A 1 82 ? 2.492 5.381 8.464 1.00 92.19 82 SER A N 1
ATOM 649 C CA . SER A 1 82 ? 1.091 5.467 8.056 1.00 92.19 82 SER A CA 1
ATOM 650 C C . SER A 1 82 ? 0.370 6.578 8.825 1.00 92.19 82 SER A C 1
ATOM 652 O O . SER A 1 82 ? 0.539 6.720 10.040 1.00 92.19 82 SER A O 1
ATOM 654 N N . ASP A 1 83 ? -0.459 7.349 8.120 1.00 94.94 83 ASP A N 1
ATOM 655 C CA . ASP A 1 83 ? -1.396 8.298 8.733 1.00 94.94 83 ASP A CA 1
ATOM 656 C C . ASP A 1 83 ? -2.712 7.628 9.165 1.00 94.94 83 ASP A C 1
ATOM 658 O O . ASP A 1 83 ? -3.527 8.256 9.851 1.00 94.94 83 ASP A O 1
ATOM 662 N N . VAL A 1 84 ? -2.907 6.355 8.806 1.00 96.06 84 VAL A N 1
ATOM 663 C CA . VAL A 1 84 ? -4.040 5.533 9.231 1.00 96.06 84 VAL A CA 1
ATOM 664 C C . VAL A 1 84 ? -3.786 5.019 10.647 1.00 96.06 84 VAL A C 1
ATOM 666 O O . VAL A 1 84 ? -2.839 4.277 10.911 1.00 96.06 84 VAL A O 1
ATOM 669 N N . ALA A 1 85 ? -4.658 5.387 11.582 1.00 95.81 85 ALA A N 1
ATOM 670 C CA . ALA A 1 85 ? -4.586 4.894 12.951 1.00 95.81 85 ALA A CA 1
ATOM 671 C C . ALA A 1 85 ? -4.947 3.402 13.018 1.00 95.81 85 ALA A C 1
ATOM 673 O O . ALA A 1 85 ? -5.928 2.967 12.423 1.00 95.81 85 ALA A O 1
ATOM 674 N N . ILE A 1 86 ? -4.186 2.614 13.775 1.00 96.00 86 ILE A N 1
ATOM 675 C CA . ILE A 1 86 ? -4.537 1.217 14.053 1.00 96.00 86 ILE A CA 1
ATOM 676 C C . ILE A 1 86 ? -5.369 1.190 15.329 1.00 96.00 86 ILE A C 1
ATOM 678 O O . ILE A 1 86 ? -4.898 1.624 16.388 1.00 96.00 86 ILE A O 1
ATOM 682 N N . LEU A 1 87 ? -6.599 0.693 15.223 1.00 97.00 87 LEU A N 1
ATOM 683 C CA . LEU A 1 87 ? -7.495 0.560 16.361 1.00 97.00 87 LEU A CA 1
ATOM 684 C C . LEU A 1 87 ? -7.605 -0.892 16.812 1.00 97.00 87 LEU A C 1
ATOM 686 O O . LEU A 1 87 ? -7.643 -1.817 16.002 1.00 97.00 87 LEU A O 1
ATOM 690 N N . THR A 1 88 ? -7.675 -1.050 18.125 1.00 97.19 88 THR A N 1
ATOM 691 C CA . THR A 1 88 ? -7.874 -2.308 18.843 1.00 97.19 88 THR A CA 1
ATOM 692 C C . THR A 1 88 ? -9.024 -2.134 19.824 1.00 97.19 88 THR A C 1
ATOM 694 O O . THR A 1 88 ? -9.457 -1.006 20.088 1.00 97.19 88 THR A O 1
ATOM 697 N N . ASN A 1 89 ? -9.484 -3.226 20.432 1.00 94.06 89 ASN A N 1
ATOM 698 C CA . ASN A 1 89 ? -10.463 -3.172 21.522 1.00 94.06 89 ASN A CA 1
ATOM 699 C C . ASN A 1 89 ? -10.097 -2.145 22.617 1.00 94.06 89 ASN A C 1
ATOM 701 O O . ASN A 1 89 ? -10.971 -1.476 23.164 1.00 94.06 89 ASN A O 1
ATOM 705 N N . GLU A 1 90 ? -8.806 -1.977 22.915 1.00 95.44 90 GLU A N 1
ATOM 706 C CA . GLU A 1 90 ? -8.331 -1.115 24.004 1.00 95.44 90 GLU A CA 1
ATOM 707 C C . GLU A 1 90 ? -8.439 0.384 23.698 1.00 95.44 90 GLU A C 1
ATOM 709 O O . GLU A 1 90 ? -8.668 1.193 24.601 1.00 95.44 90 GLU A O 1
ATOM 714 N N . ASN A 1 91 ? -8.241 0.781 22.438 1.00 96.44 91 ASN A N 1
ATOM 715 C CA . ASN A 1 91 ? -8.130 2.192 22.066 1.00 96.44 91 ASN A CA 1
ATOM 716 C C . ASN A 1 91 ? -9.316 2.711 21.243 1.00 96.44 91 ASN A C 1
ATOM 718 O O . ASN A 1 91 ? -9.474 3.931 21.160 1.00 96.44 91 ASN A O 1
ATOM 722 N N . PHE A 1 92 ? -10.148 1.825 20.683 1.00 96.12 92 PHE A N 1
ATOM 723 C CA . PHE A 1 92 ? -11.179 2.175 19.706 1.00 96.12 92 PHE A CA 1
ATOM 724 C C . PHE A 1 92 ? -12.122 3.247 20.243 1.00 96.12 92 PHE A C 1
ATOM 726 O O . PHE A 1 92 ? -12.176 4.349 19.706 1.00 96.12 92 PHE A O 1
ATOM 733 N N . THR A 1 93 ? -12.779 2.958 21.367 1.00 94.12 93 THR A N 1
ATOM 734 C CA . THR A 1 93 ? -13.757 3.847 22.000 1.00 94.12 93 THR A CA 1
ATOM 735 C C . THR A 1 93 ? -13.151 5.216 22.291 1.00 94.12 93 THR A C 1
ATOM 737 O O . THR A 1 93 ? -13.705 6.248 21.920 1.00 94.12 93 THR A O 1
ATOM 740 N N . LYS A 1 94 ? -11.964 5.246 22.907 1.00 95.31 94 LYS A N 1
ATOM 741 C CA . LYS A 1 94 ? -11.275 6.499 23.233 1.00 95.31 94 LYS A CA 1
ATOM 742 C C . LYS A 1 94 ? -10.907 7.290 21.977 1.00 95.31 94 LYS A C 1
ATOM 744 O O . LYS A 1 94 ? -10.998 8.513 21.996 1.00 95.31 94 LYS A O 1
ATOM 749 N N . PHE A 1 95 ? -10.464 6.622 20.917 1.00 94.81 95 PHE A N 1
ATOM 750 C CA . PHE A 1 95 ? -10.113 7.272 19.661 1.00 94.81 95 PHE A CA 1
ATOM 751 C C . PHE A 1 95 ? -11.352 7.892 19.011 1.00 94.81 95 PHE A C 1
ATOM 753 O O . PHE A 1 95 ? -11.378 9.095 18.772 1.00 94.81 95 PHE A O 1
ATOM 760 N N . THR A 1 96 ? -12.414 7.108 18.821 1.00 92.88 96 THR A N 1
ATOM 761 C CA . THR A 1 96 ? -13.630 7.560 18.131 1.00 92.88 96 THR A CA 1
ATOM 762 C C . THR A 1 96 ? -14.406 8.628 18.898 1.00 92.88 96 THR A C 1
ATOM 764 O O . THR A 1 96 ? -15.106 9.412 18.275 1.00 92.88 96 THR A O 1
ATOM 767 N N . PHE A 1 97 ? -14.303 8.681 20.231 1.00 93.12 97 PHE A N 1
ATOM 768 C CA . PHE A 1 97 ? -14.944 9.735 21.030 1.00 93.12 97 PHE A CA 1
ATOM 769 C C . PHE A 1 97 ? -14.206 11.079 21.001 1.00 93.12 97 PHE A C 1
ATOM 771 O O . PHE A 1 97 ? -14.830 12.106 21.254 1.00 93.12 97 PHE A O 1
ATOM 778 N N . ASN A 1 98 ? -12.895 11.082 20.750 1.00 92.69 98 ASN A N 1
ATOM 779 C CA . ASN A 1 98 ? -12.085 12.304 20.787 1.00 92.69 98 ASN A CA 1
ATOM 780 C C . ASN A 1 98 ? -11.967 12.995 19.424 1.00 92.69 98 ASN A C 1
ATOM 782 O O . ASN A 1 98 ? -11.589 14.161 19.369 1.00 92.69 98 ASN A O 1
ATOM 786 N N . GLU A 1 99 ? -12.247 12.279 18.339 1.00 90.12 99 GLU A N 1
ATOM 787 C CA . GLU A 1 99 ? -12.171 12.797 16.977 1.00 90.12 99 GLU A CA 1
ATOM 788 C C . GLU A 1 99 ? -13.572 13.232 16.516 1.00 90.12 99 GLU A C 1
ATOM 790 O O . GLU A 1 99 ? -14.534 12.481 16.662 1.00 90.12 99 GLU A O 1
ATOM 795 N N . GLU A 1 100 ? -13.703 14.430 15.934 1.00 88.62 100 GLU A N 1
ATOM 796 C CA . GLU A 1 100 ? -15.004 14.948 15.462 1.00 88.62 100 GLU A CA 1
ATOM 797 C C . GLU A 1 100 ? -15.610 14.082 14.348 1.00 88.62 100 GLU A C 1
ATOM 799 O O . GLU A 1 100 ? -16.826 13.904 14.264 1.00 88.62 100 GLU A O 1
ATOM 804 N N . LEU A 1 101 ? -14.749 13.536 13.488 1.00 92.56 101 LEU A N 1
ATOM 805 C CA . LEU A 1 101 ? -15.112 12.612 12.427 1.00 92.56 101 LEU A CA 1
ATOM 806 C C . LEU A 1 101 ? -13.949 11.653 12.176 1.00 92.56 101 LEU A C 1
ATOM 808 O O . LEU A 1 101 ? -12.817 12.072 11.936 1.00 92.56 101 LEU A O 1
ATOM 812 N N . THR A 1 102 ? -14.245 10.356 12.193 1.00 94.69 102 THR A N 1
ATOM 813 C CA . THR A 1 102 ? -13.301 9.297 11.828 1.00 94.69 102 THR A CA 1
ATOM 814 C C . THR A 1 102 ? -13.964 8.328 10.863 1.00 94.69 102 THR A C 1
ATOM 816 O O . THR A 1 102 ? -15.085 7.881 11.101 1.00 94.69 102 THR A O 1
ATOM 819 N N . LEU A 1 103 ? -13.248 7.961 9.801 1.00 95.19 103 LEU A N 1
ATOM 820 C CA . LEU A 1 103 ? -13.610 6.825 8.956 1.00 95.19 103 LEU A CA 1
ATOM 821 C C . LEU A 1 103 ? -12.785 5.606 9.381 1.00 95.19 103 LEU A C 1
ATOM 823 O O . LEU A 1 103 ? -11.555 5.659 9.339 1.00 95.19 103 LEU A O 1
ATOM 827 N N . VAL A 1 104 ? -13.457 4.522 9.778 1.00 96.06 104 VAL A N 1
ATOM 828 C CA . VAL A 1 104 ? -12.807 3.273 10.200 1.00 96.06 104 VAL A CA 1
ATOM 829 C C . VAL A 1 104 ? -13.017 2.175 9.158 1.00 96.06 104 VAL A C 1
ATOM 831 O O . VAL A 1 104 ? -14.154 1.840 8.830 1.00 96.06 104 VAL A O 1
ATOM 834 N N . GLU A 1 105 ? -11.927 1.586 8.672 1.00 95.31 105 GLU A N 1
ATOM 835 C CA . GLU A 1 105 ? -11.929 0.375 7.850 1.00 95.31 105 GLU A CA 1
ATOM 836 C C . GLU A 1 105 ? -11.796 -0.872 8.738 1.00 95.31 105 GLU A C 1
ATOM 838 O O . GLU A 1 105 ? -10.775 -1.078 9.391 1.00 95.31 105 GLU A O 1
ATOM 843 N N . PHE A 1 106 ? -12.806 -1.739 8.741 1.00 94.94 106 PHE A N 1
ATOM 844 C CA . PHE A 1 106 ? -12.677 -3.088 9.293 1.00 94.94 106 PHE A CA 1
ATOM 845 C C . PHE A 1 106 ? -12.209 -4.019 8.177 1.00 94.94 106 PHE A C 1
ATOM 847 O O . PHE A 1 106 ? -12.938 -4.221 7.206 1.00 94.94 106 PHE A O 1
ATOM 854 N N . TYR A 1 107 ? -11.001 -4.566 8.297 1.00 93.69 107 TYR A N 1
ATOM 855 C CA . TYR A 1 107 ? -10.377 -5.363 7.242 1.00 93.69 107 TYR A CA 1
ATOM 856 C C . TYR A 1 107 ? -9.980 -6.756 7.727 1.00 93.69 107 TYR A C 1
ATOM 858 O O . TYR A 1 107 ? -9.847 -7.008 8.925 1.00 93.69 107 TYR A O 1
ATOM 866 N N . ALA A 1 108 ? -9.751 -7.650 6.765 1.00 91.25 108 ALA A N 1
ATOM 867 C CA . ALA A 1 108 ? -9.073 -8.920 6.983 1.00 91.25 108 ALA A CA 1
ATOM 868 C C . ALA A 1 108 ? -7.784 -8.969 6.142 1.00 91.25 108 ALA A C 1
ATOM 870 O O . ALA A 1 108 ? -7.833 -8.638 4.952 1.00 91.25 108 ALA A O 1
ATOM 871 N N . PRO A 1 109 ? -6.638 -9.434 6.681 1.00 86.00 109 PRO A N 1
ATOM 872 C CA . PRO A 1 109 ? -5.360 -9.443 5.956 1.00 86.00 109 PRO A CA 1
ATOM 873 C C . PRO A 1 109 ? -5.365 -10.266 4.662 1.00 86.00 109 PRO A C 1
ATOM 875 O O . PRO A 1 109 ? -4.563 -10.033 3.757 1.00 86.00 109 PRO A O 1
ATOM 878 N N . TRP A 1 110 ? -6.259 -11.251 4.568 1.00 82.88 110 TRP A N 1
ATOM 879 C CA . TRP A 1 110 ? -6.414 -12.123 3.405 1.00 82.88 110 TRP A CA 1
ATOM 880 C C . TRP A 1 110 ? -7.473 -11.631 2.413 1.00 82.88 110 TRP A C 1
ATOM 882 O O . TRP A 1 110 ? -7.532 -12.152 1.300 1.00 82.88 110 TRP A O 1
ATOM 892 N N . CYS A 1 111 ? -8.275 -10.621 2.757 1.00 85.31 111 CYS A N 1
ATOM 893 C CA . CYS A 1 111 ? -9.302 -10.123 1.856 1.00 85.31 111 CYS A CA 1
ATOM 894 C C . CYS A 1 111 ? -8.684 -9.335 0.690 1.00 85.31 111 CYS A C 1
ATOM 896 O O . CYS A 1 111 ? -8.103 -8.260 0.862 1.00 85.31 111 CYS A O 1
ATOM 898 N N . GLY A 1 112 ? -8.866 -9.842 -0.532 1.00 78.69 112 GLY A N 1
ATOM 899 C CA . GLY A 1 112 ? -8.402 -9.176 -1.749 1.00 78.69 112 GLY A CA 1
ATOM 900 C C . GLY A 1 112 ? -9.059 -7.813 -2.006 1.00 78.69 112 GLY A C 1
ATOM 901 O O . GLY A 1 112 ? -8.445 -6.958 -2.637 1.00 78.69 112 GLY A O 1
ATOM 902 N N . HIS A 1 113 ? -10.284 -7.577 -1.525 1.00 79.69 113 HIS A N 1
ATOM 903 C CA . HIS A 1 113 ? -10.963 -6.282 -1.668 1.00 79.69 113 HIS A CA 1
ATOM 904 C C . HIS A 1 113 ? -10.351 -5.221 -0.744 1.00 79.69 113 HIS A C 1
ATOM 906 O O . HIS A 1 113 ? -10.085 -4.111 -1.203 1.00 79.69 113 HIS A O 1
ATOM 912 N N . CYS A 1 114 ? -10.029 -5.576 0.503 1.00 82.25 114 CYS A N 1
ATOM 913 C CA . CYS A 1 114 ? -9.315 -4.693 1.431 1.00 82.25 114 CYS A CA 1
ATOM 914 C C . CYS A 1 114 ? -7.915 -4.343 0.911 1.00 82.25 114 CYS A C 1
ATOM 916 O O . CYS A 1 114 ? -7.533 -3.176 0.876 1.00 82.25 114 CYS A O 1
ATOM 918 N N . LYS A 1 115 ? -7.169 -5.333 0.394 1.00 82.12 115 LYS A N 1
ATOM 919 C CA . LYS A 1 115 ? -5.842 -5.097 -0.210 1.00 82.12 115 LYS A CA 1
ATOM 920 C C . LYS A 1 115 ? -5.885 -4.080 -1.358 1.00 82.12 115 LYS A C 1
ATOM 922 O O . LYS A 1 115 ? -4.939 -3.317 -1.527 1.00 82.12 115 LYS A O 1
ATOM 927 N N . ARG A 1 116 ? -6.985 -4.045 -2.124 1.00 83.44 116 ARG A N 1
ATOM 928 C CA . ARG A 1 116 ? -7.217 -3.049 -3.187 1.00 83.44 116 ARG A CA 1
ATOM 929 C C . ARG A 1 116 ? -7.484 -1.650 -2.663 1.00 83.44 116 ARG A C 1
ATOM 931 O O . ARG A 1 116 ? -7.120 -0.672 -3.318 1.00 83.44 116 ARG A O 1
ATOM 938 N N . LEU A 1 117 ? -8.163 -1.558 -1.528 1.00 87.81 117 LEU A N 1
ATOM 939 C CA . LEU A 1 117 ? -8.510 -0.288 -0.910 1.00 87.81 117 LEU A CA 1
ATOM 940 C C . LEU A 1 117 ? -7.301 0.343 -0.214 1.00 87.81 117 LEU A C 1
ATOM 942 O O . LEU A 1 117 ? -7.135 1.558 -0.299 1.00 87.81 117 LEU A O 1
ATOM 946 N N . GLU A 1 118 ? -6.433 -0.467 0.393 1.00 87.69 118 GLU A N 1
ATOM 947 C CA . GLU A 1 118 ? -5.370 -0.001 1.285 1.00 87.69 118 GLU A CA 1
ATOM 948 C C . GLU A 1 118 ? -4.505 1.149 0.721 1.00 87.69 118 GLU A C 1
ATOM 950 O O . GLU A 1 118 ? -4.418 2.179 1.390 1.00 87.69 118 GLU A O 1
ATOM 955 N N . PRO A 1 119 ? -3.933 1.094 -0.502 1.00 88.00 119 PRO A N 1
ATOM 956 C CA . PRO A 1 119 ? -3.110 2.201 -1.004 1.00 88.00 119 PRO A CA 1
ATOM 957 C C . PRO A 1 119 ? -3.894 3.513 -1.148 1.00 88.00 119 PRO A C 1
ATOM 959 O O . PRO A 1 119 ? -3.392 4.600 -0.853 1.00 88.00 119 PRO A O 1
ATOM 962 N N . LYS A 1 120 ? -5.159 3.417 -1.577 1.00 89.62 120 LYS A N 1
ATOM 963 C CA . LYS A 1 120 ? -6.056 4.571 -1.723 1.00 89.62 120 LYS A CA 1
ATOM 964 C C . LYS A 1 120 ? -6.476 5.107 -0.354 1.00 89.62 120 LYS A C 1
ATOM 966 O O . LYS A 1 120 ? -6.586 6.321 -0.200 1.00 89.62 120 LYS A O 1
ATOM 971 N N . PHE A 1 121 ? -6.671 4.225 0.624 1.00 93.62 121 PHE A N 1
ATOM 972 C CA . PHE A 1 121 ? -7.024 4.577 1.997 1.00 93.62 121 PHE A CA 1
ATOM 973 C C . PHE A 1 121 ? -5.878 5.303 2.711 1.00 93.62 121 PHE A C 1
ATOM 975 O O . PHE A 1 121 ? -6.101 6.362 3.290 1.00 93.62 121 PHE A O 1
ATOM 982 N N . GLU A 1 122 ? -4.641 4.815 2.578 1.00 92.19 122 GLU A N 1
ATOM 983 C CA . GLU A 1 122 ? -3.436 5.479 3.102 1.00 92.19 122 GLU A CA 1
ATOM 984 C C . GLU A 1 122 ? -3.258 6.874 2.482 1.00 92.19 122 GLU A C 1
ATOM 986 O O . GLU A 1 122 ? -3.088 7.866 3.192 1.00 92.19 122 GLU A O 1
ATOM 991 N N . LYS A 1 123 ? -3.400 6.991 1.154 1.00 90.88 123 LYS A N 1
ATOM 992 C CA . LYS A 1 123 ? -3.323 8.288 0.461 1.00 90.88 123 LYS A CA 1
ATOM 993 C C . LYS A 1 123 ? -4.423 9.251 0.915 1.00 90.88 123 LYS A C 1
ATOM 995 O O . LYS A 1 123 ? -4.152 10.434 1.122 1.00 90.88 123 LYS A O 1
ATOM 1000 N N . ALA A 1 124 ? -5.651 8.758 1.081 1.00 94.44 124 ALA A N 1
ATOM 1001 C CA . ALA A 1 124 ? -6.760 9.551 1.600 1.00 94.44 124 ALA A CA 1
ATOM 1002 C C . ALA A 1 124 ? -6.492 10.023 3.035 1.00 94.44 124 ALA A C 1
ATOM 1004 O O . ALA A 1 124 ? -6.763 11.182 3.340 1.00 94.44 124 ALA A O 1
ATOM 1005 N N . ALA A 1 125 ? -5.912 9.174 3.888 1.00 95.69 125 ALA A N 1
ATOM 1006 C CA . ALA A 1 125 ? -5.588 9.513 5.271 1.00 95.69 125 ALA A CA 1
ATOM 1007 C C . ALA A 1 125 ? -4.603 10.683 5.346 1.00 95.69 125 ALA A C 1
ATOM 1009 O O . ALA A 1 125 ? -4.847 11.646 6.073 1.00 95.69 125 ALA A O 1
ATOM 1010 N N . THR A 1 126 ? -3.542 10.647 4.537 1.00 93.69 126 THR A N 1
ATOM 1011 C CA . THR A 1 126 ? -2.557 11.735 4.465 1.00 93.69 126 THR A CA 1
ATOM 1012 C C . THR A 1 126 ? -3.179 13.050 3.993 1.00 93.69 126 THR A C 1
ATOM 1014 O O . THR A 1 126 ? -2.914 14.100 4.581 1.00 93.69 126 THR A O 1
ATOM 1017 N N . LEU A 1 127 ? -4.026 13.017 2.958 1.00 93.81 127 LEU A N 1
ATOM 1018 C CA . LEU A 1 127 ? -4.689 14.223 2.444 1.00 93.81 127 LEU A CA 1
ATOM 1019 C C . LEU A 1 127 ? -5.672 14.809 3.466 1.00 93.81 127 LEU A C 1
ATOM 1021 O O . LEU A 1 127 ? -5.616 15.997 3.778 1.00 93.81 127 LEU A O 1
ATOM 1025 N N . LEU A 1 128 ? -6.538 13.973 4.036 1.00 95.12 128 LEU A N 1
ATOM 1026 C CA . LEU A 1 128 ? -7.586 14.402 4.963 1.00 95.12 128 LEU A CA 1
ATOM 1027 C C . LEU A 1 128 ? -7.020 14.951 6.271 1.00 95.12 128 LEU A C 1
ATOM 1029 O O . LEU A 1 128 ? -7.474 16.001 6.738 1.00 95.12 128 LEU A O 1
ATOM 1033 N N . LYS A 1 129 ? -5.982 14.309 6.814 1.00 91.75 129 LYS A N 1
ATOM 1034 C CA . LYS A 1 129 ? -5.275 14.793 8.002 1.00 91.75 129 LYS A CA 1
ATOM 1035 C C . LYS A 1 129 ? -4.668 16.177 7.771 1.00 91.75 129 LYS A C 1
ATOM 1037 O O . LYS A 1 129 ? -4.731 17.018 8.661 1.00 91.75 129 LYS A O 1
ATOM 1042 N N . LYS A 1 130 ? -4.106 16.423 6.583 1.00 91.25 130 LYS A N 1
ATOM 1043 C CA . LYS A 1 130 ? -3.478 17.702 6.229 1.00 91.25 130 LYS A CA 1
ATOM 1044 C C . LYS A 1 130 ? -4.495 18.822 5.997 1.00 91.25 130 LYS A C 1
ATOM 1046 O O . LYS A 1 130 ? -4.279 19.932 6.476 1.00 91.25 130 LYS A O 1
ATOM 1051 N N . ASP A 1 131 ? -5.569 18.536 5.267 1.00 91.62 131 ASP A N 1
ATOM 1052 C CA . ASP A 1 131 ? -6.473 19.572 4.753 1.00 91.62 131 ASP A CA 1
ATOM 1053 C C . ASP A 1 131 ? -7.664 19.849 5.682 1.00 91.62 131 ASP A C 1
ATOM 1055 O O . ASP A 1 131 ? -8.209 20.951 5.683 1.00 91.62 131 ASP A O 1
ATOM 1059 N N . THR A 1 132 ? -8.084 18.852 6.468 1.00 90.25 132 THR A N 1
ATOM 1060 C CA . THR A 1 132 ? -9.345 18.896 7.235 1.00 90.25 132 THR A CA 1
ATOM 1061 C C . THR A 1 132 ? -9.228 18.394 8.673 1.00 90.25 132 THR A C 1
ATOM 1063 O O . THR A 1 132 ? -10.209 18.440 9.406 1.00 90.25 132 THR A O 1
ATOM 1066 N N . ASN A 1 133 ? -8.055 17.895 9.080 1.00 87.38 133 ASN A N 1
ATOM 1067 C CA . ASN A 1 133 ? -7.835 17.202 10.354 1.00 87.38 133 ASN A CA 1
ATOM 1068 C C . ASN A 1 133 ? -8.714 15.944 10.567 1.00 87.38 133 ASN A C 1
ATOM 1070 O O . ASN A 1 133 ? -8.758 15.403 11.667 1.00 87.38 133 ASN A O 1
ATOM 1074 N N . ILE A 1 134 ? -9.380 15.433 9.523 1.00 93.44 134 ILE A N 1
ATOM 1075 C CA . ILE A 1 134 ? -10.124 14.170 9.590 1.00 93.44 134 ILE A CA 1
ATOM 1076 C C . ILE A 1 134 ? -9.132 13.009 9.679 1.00 93.44 134 ILE A C 1
ATOM 1078 O O . ILE A 1 134 ? -8.180 12.918 8.896 1.00 93.44 134 ILE A O 1
ATOM 1082 N N . ARG A 1 135 ? -9.373 12.095 10.621 1.00 94.50 135 ARG A N 1
ATOM 1083 C CA . ARG A 1 135 ? -8.532 10.918 10.849 1.00 94.50 135 ARG A CA 1
ATOM 1084 C C . ARG A 1 135 ? -9.155 9.680 10.222 1.00 94.50 135 ARG A C 1
ATOM 1086 O O . ARG A 1 135 ? -10.347 9.418 10.362 1.00 94.50 135 ARG A O 1
ATOM 1093 N N . LEU A 1 136 ? -8.327 8.901 9.539 1.00 97.19 136 LEU A N 1
ATOM 1094 C CA . LEU A 1 136 ? -8.690 7.573 9.056 1.00 97.19 136 LEU A CA 1
ATOM 1095 C C . LEU A 1 136 ? -8.073 6.530 9.973 1.00 97.19 136 LEU A C 1
ATOM 1097 O O . LEU A 1 136 ? -6.987 6.733 10.523 1.00 97.19 136 LEU A O 1
ATOM 1101 N N . ALA A 1 137 ? -8.774 5.420 10.143 1.00 97.44 137 ALA A N 1
ATOM 1102 C CA . ALA A 1 137 ? -8.345 4.348 11.015 1.00 97.44 137 ALA A CA 1
ATOM 1103 C C . ALA A 1 137 ? -8.693 2.978 10.433 1.00 97.44 137 ALA A C 1
ATOM 1105 O O . ALA A 1 137 ? -9.576 2.870 9.585 1.00 97.44 137 ALA A O 1
ATOM 1106 N N . LYS A 1 138 ? -8.013 1.930 10.896 1.00 96.44 138 LYS A N 1
ATOM 1107 C CA . LYS A 1 138 ? -8.295 0.547 10.516 1.00 96.44 138 LYS A CA 1
ATOM 1108 C C . LYS A 1 138 ? -8.268 -0.400 11.707 1.00 96.44 138 LYS A C 1
ATOM 1110 O O . LYS A 1 138 ? -7.486 -0.211 12.638 1.00 96.44 138 LYS A O 1
ATOM 1115 N N . VAL A 1 139 ? -9.106 -1.426 11.640 1.00 97.00 139 VAL A N 1
ATOM 1116 C CA . VAL A 1 139 ? -9.240 -2.512 12.617 1.00 97.00 139 VAL A CA 1
ATOM 1117 C C . VAL A 1 139 ? -9.062 -3.830 11.878 1.00 97.00 139 VAL A C 1
ATOM 1119 O O . VAL A 1 139 ? -9.784 -4.096 10.917 1.00 97.00 139 VAL A O 1
ATOM 1122 N N . ASP A 1 140 ? -8.135 -4.669 12.337 1.00 95.69 140 ASP A N 1
ATOM 1123 C CA . ASP A 1 140 ? -8.062 -6.052 11.862 1.00 95.69 140 ASP A CA 1
ATOM 1124 C C . ASP A 1 140 ? -9.169 -6.866 12.540 1.00 95.69 140 ASP A C 1
ATOM 1126 O O . ASP A 1 140 ? -9.061 -7.254 13.704 1.00 95.69 140 ASP A O 1
ATOM 1130 N N . ALA A 1 141 ? -10.249 -7.122 11.810 1.00 94.69 141 ALA A N 1
ATOM 1131 C CA . ALA A 1 141 ? -11.413 -7.830 12.327 1.00 94.69 141 ALA A CA 1
ATOM 1132 C C . ALA A 1 141 ? -11.162 -9.332 12.548 1.00 94.69 141 ALA A C 1
ATOM 1134 O O . ALA A 1 141 ? -11.970 -9.995 13.197 1.00 94.69 141 ALA A O 1
ATOM 1135 N N . THR A 1 142 ? -10.052 -9.875 12.034 1.00 92.94 142 THR A N 1
ATOM 1136 C CA . THR A 1 142 ? -9.641 -11.264 12.293 1.00 92.94 142 THR A CA 1
ATOM 1137 C C . THR A 1 142 ? -8.945 -11.421 13.642 1.00 92.94 142 THR A C 1
ATOM 1139 O O . THR A 1 142 ? -8.918 -12.522 14.190 1.00 92.94 142 THR A O 1
ATOM 1142 N N . ILE A 1 143 ? -8.422 -10.320 14.188 1.00 95.50 143 ILE A N 1
ATOM 1143 C CA . ILE A 1 143 ? -7.792 -10.254 15.509 1.00 95.50 143 ILE A CA 1
ATOM 1144 C C . ILE A 1 143 ? -8.790 -9.696 16.531 1.00 95.50 143 ILE A C 1
ATOM 1146 O O . ILE A 1 143 ? -9.024 -10.301 17.576 1.00 95.50 143 ILE A O 1
ATOM 1150 N N . GLU A 1 144 ? -9.439 -8.577 16.211 1.00 95.62 144 GLU A N 1
ATOM 1151 C CA . GLU A 1 144 ? -10.343 -7.842 17.101 1.00 95.62 144 GLU A CA 1
ATOM 1152 C C . GLU A 1 144 ? -11.795 -8.346 16.975 1.00 95.62 144 GLU A C 1
ATOM 1154 O O . GLU A 1 144 ? -12.725 -7.586 16.693 1.00 95.62 144 GLU A O 1
ATOM 1159 N N . GLY A 1 145 ? -11.999 -9.654 17.162 1.00 91.62 145 GLY A N 1
ATOM 1160 C CA . GLY A 1 145 ? -13.284 -10.319 16.904 1.00 91.62 145 GLY A CA 1
ATOM 1161 C C . GLY A 1 145 ? -14.461 -9.790 17.737 1.00 91.62 145 GLY A C 1
ATOM 1162 O O . GLY A 1 145 ? -15.580 -9.714 17.235 1.00 91.62 145 GLY A O 1
ATOM 1163 N N . GLU A 1 146 ? -14.221 -9.373 18.983 1.00 92.38 146 GLU A N 1
ATOM 1164 C CA . GLU A 1 146 ? -15.250 -8.764 19.844 1.00 92.38 146 GLU A CA 1
ATOM 1165 C C . GLU A 1 146 ? -15.718 -7.407 19.302 1.00 92.38 146 GLU A C 1
ATOM 1167 O O . GLU A 1 146 ? -16.923 -7.149 19.205 1.00 92.38 146 GLU A O 1
ATOM 1172 N N . LEU A 1 147 ? -14.772 -6.565 18.877 1.00 93.50 147 LEU A N 1
ATOM 1173 C CA . LEU A 1 147 ? -15.064 -5.284 18.248 1.00 93.50 147 LEU A CA 1
ATOM 1174 C C . LEU A 1 147 ? -15.835 -5.489 16.938 1.0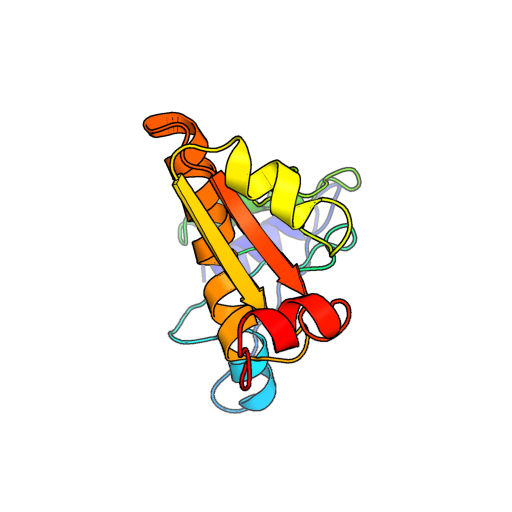0 93.50 147 LEU A C 1
ATOM 1176 O O . LEU A 1 147 ? -16.866 -4.855 16.713 1.00 93.50 147 LEU A O 1
ATOM 1180 N N . ALA A 1 148 ? -15.385 -6.425 16.100 1.00 93.38 148 ALA A N 1
ATOM 1181 C CA . ALA A 1 148 ? -16.061 -6.773 14.853 1.00 93.38 148 ALA A CA 1
ATOM 1182 C C . ALA A 1 148 ? -17.505 -7.253 15.093 1.00 93.38 148 ALA A C 1
ATOM 1184 O O . ALA A 1 148 ? -18.427 -6.788 14.420 1.00 93.38 148 ALA A O 1
ATOM 1185 N N . ALA A 1 149 ? -17.721 -8.127 16.081 1.00 92.62 149 ALA A N 1
ATOM 1186 C CA . ALA A 1 149 ? -19.046 -8.632 16.438 1.00 92.62 149 ALA A CA 1
ATOM 1187 C C . ALA A 1 149 ? -19.968 -7.520 16.956 1.00 92.62 149 ALA A C 1
ATOM 1189 O O . ALA A 1 149 ? -21.111 -7.413 16.512 1.00 92.62 149 ALA A O 1
ATOM 1190 N N . THR A 1 150 ? -19.460 -6.649 17.833 1.00 93.69 150 THR A N 1
ATOM 1191 C CA . THR A 1 150 ? -20.206 -5.504 18.385 1.00 93.69 150 THR A CA 1
ATOM 1192 C C . THR A 1 150 ? -20.708 -4.567 17.285 1.00 93.69 150 THR A C 1
ATOM 1194 O O . THR A 1 150 ? -21.808 -4.022 17.374 1.00 93.69 150 THR A O 1
ATOM 1197 N N . HIS A 1 151 ? -19.929 -4.419 16.213 1.00 92.56 151 HIS A N 1
ATOM 1198 C CA . HIS A 1 151 ? -20.264 -3.581 15.064 1.00 92.56 151 HIS A CA 1
ATOM 1199 C C . HIS A 1 151 ? -20.916 -4.346 13.898 1.00 92.56 151 HIS A C 1
ATOM 1201 O O . HIS A 1 151 ? -21.075 -3.782 12.817 1.00 92.56 151 HIS A O 1
ATOM 1207 N N . ASN A 1 152 ? -21.356 -5.593 14.113 1.00 93.00 152 ASN A N 1
ATOM 1208 C CA . ASN A 1 152 ? -22.024 -6.444 13.116 1.00 93.00 152 ASN A CA 1
ATOM 1209 C C . ASN A 1 152 ? -21.223 -6.632 11.813 1.00 93.00 152 ASN A C 1
ATOM 1211 O O . ASN A 1 152 ? -21.795 -6.761 10.726 1.00 93.00 152 ASN A O 1
ATOM 1215 N N . ILE A 1 153 ? -19.893 -6.666 11.909 1.00 91.88 153 ILE A N 1
ATOM 1216 C CA . ILE A 1 153 ? -19.026 -6.920 10.761 1.00 91.88 153 ILE A CA 1
ATOM 1217 C C . ILE A 1 153 ? -19.037 -8.422 10.464 1.00 91.88 153 ILE A C 1
ATOM 1219 O O . ILE A 1 153 ? -18.512 -9.227 11.229 1.00 91.88 153 ILE A O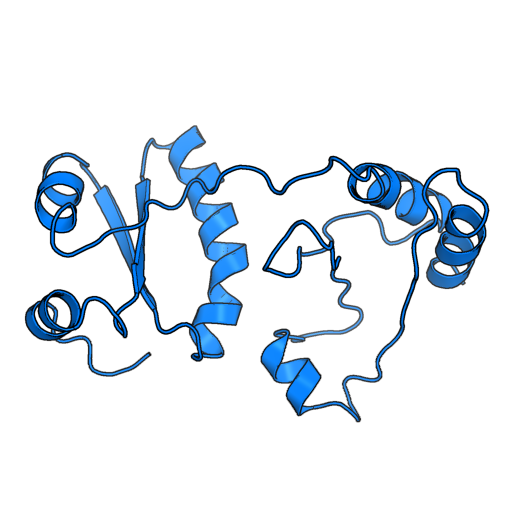 1
ATOM 1223 N N . THR A 1 154 ? -19.666 -8.796 9.351 1.00 87.00 154 THR A N 1
ATOM 1224 C CA . THR A 1 154 ? -19.937 -10.198 8.971 1.00 87.00 154 THR A CA 1
ATOM 1225 C C . THR A 1 154 ? -19.307 -10.605 7.638 1.00 87.00 154 THR A C 1
ATOM 1227 O O . THR A 1 154 ? -19.451 -11.748 7.206 1.00 87.00 154 THR A O 1
ATOM 1230 N N . GLY A 1 155 ? -18.594 -9.688 6.987 1.00 79.69 155 GLY A N 1
ATOM 1231 C CA . GLY A 1 155 ? -17.904 -9.922 5.728 1.00 79.69 155 GLY A CA 1
ATOM 1232 C C . GLY A 1 155 ? -16.760 -8.936 5.556 1.00 79.69 155 GLY A C 1
ATOM 1233 O O . GLY A 1 155 ? -16.802 -7.832 6.102 1.00 79.69 155 GLY A O 1
ATOM 1234 N N . TYR A 1 156 ? -15.752 -9.372 4.809 1.00 72.00 156 TYR A N 1
ATOM 1235 C CA . TYR A 1 156 ? -14.522 -8.636 4.548 1.00 72.00 156 TYR A CA 1
ATOM 1236 C C . TYR A 1 156 ? -14.206 -8.765 3.068 1.00 72.00 156 TYR A C 1
ATOM 1238 O O . TYR A 1 156 ? -14.205 -9.913 2.564 1.00 72.00 156 TYR A O 1
#